Protein AF-A0A7J4QTI5-F1 (afdb_monomer)

Nearest PDB structures (foldseek):
  8wae-assembly2_B  TM=6.704E-01  e=1.641E-04  Flammeovirga sp. OC4
  3dec-assembly1_A  TM=6.865E-01  e=4.357E-04  Bacteroides thetaiotaomicron VPI-5482
  5mhm-assembly1_A  TM=6.207E-01  e=1.942E-02  Homo sapiens
  5mhl-assembly1_A  TM=6.045E-01  e=2.165E-02  Homo sapiens
  1w8o-assembly1_A  TM=5.263E-01  e=3.528E-02  Micromonospora viridifaciens

Sequence (140 aa):
MRIAPALVLLLVIASLPLASSTSANSIQAEITITKYDWLSNETVGLNVEVTNAPFNQQYTTEYSVSNLQGNVVYTGSLEFQSLGPSNQFSLPIKHFFDSSNFYFFSISIVDSTDVIVATDEISFMMFQNTMMPQISNLLA

Secondary structure (DSSP, 8-state):
---HHHHHHHHHHHTS-------TT--EEEEEES-SEEETTS-EEEEEEEESPPTT-EEEEEEEEEETTS-EEEEEEEEEE--SSEEEEEEEE-S---S-SEEEEEEEEEETTS-EEEEEEEEEEEE----------S--

Solvent-accessible surface area (backbone atoms only — not comparable to full-atom values): 8324 Å² total; per-residue (Å²): 131,81,59,66,66,57,54,54,51,53,54,54,62,73,66,53,81,78,84,73,86,76,59,96,73,55,42,41,44,47,78,48,62,87,69,56,71,42,46,50,83,49,69,51,56,35,36,41,39,38,30,56,41,62,70,79,40,57,35,36,38,39,35,38,32,24,37,80,88,67,49,76,58,42,73,53,72,48,78,49,64,28,84,35,65,60,43,75,51,75,52,78,44,63,86,50,77,80,86,56,51,43,35,38,40,38,42,35,36,24,42,87,82,77,43,79,61,29,60,40,74,50,72,38,35,38,42,83,70,77,83,80,80,78,80,74,79,94,77,129

Mean predicted aligned error: 10.49 Å

pLDDT: mean 88.29, std 13.43, range [45.94, 98.25]

Foldseek 3Di:
DPCVVVVVVVVVVVPDPDPDPPDPQFWEKDKDWPDQEEEQQDWTKIKIKIFSDDAQFKKKKKKFKAAPVRDTQDIDIDIDGHHDRMDMDIDTDHDRCPPGFKMKMKIFIAGPVRDGRYMDIDMGTYDYDDDDDDPDPPPD

Structure (mmCIF, N/CA/C/O backbone):
data_AF-A0A7J4QTI5-F1
#
_entry.id   AF-A0A7J4QTI5-F1
#
loop_
_atom_site.group_PDB
_atom_site.id
_atom_site.type_symbol
_atom_site.label_atom_id
_atom_site.label_alt_id
_atom_site.label_comp_id
_atom_site.label_asym_id
_atom_site.label_entity_id
_atom_site.label_seq_id
_atom_site.pdbx_PDB_ins_code
_atom_site.Cartn_x
_atom_site.Cartn_y
_atom_site.Cartn_z
_atom_site.occupancy
_atom_site.B_iso_or_equiv
_atom_site.auth_seq_id
_atom_site.auth_comp_id
_atom_site.auth_asym_id
_atom_site.auth_atom_id
_atom_site.pdbx_PDB_model_num
ATOM 1 N N . MET A 1 1 ? -46.911 -18.866 -23.308 1.00 53.22 1 MET A N 1
ATOM 2 C CA . MET A 1 1 ? -46.209 -18.476 -22.062 1.00 53.22 1 MET A CA 1
ATOM 3 C C . MET A 1 1 ? -46.266 -16.962 -21.934 1.00 53.22 1 MET A C 1
ATOM 5 O O . MET A 1 1 ? -45.924 -16.279 -22.890 1.00 53.22 1 MET A O 1
ATOM 9 N N . ARG A 1 2 ? -46.797 -16.425 -20.829 1.00 57.19 2 ARG A N 1
ATOM 10 C CA . ARG A 1 2 ? -46.966 -14.974 -20.639 1.00 57.19 2 ARG A CA 1
ATOM 11 C C . ARG A 1 2 ? -45.625 -14.383 -20.187 1.00 57.19 2 ARG A C 1
ATOM 13 O O . ARG A 1 2 ? -45.271 -14.521 -19.026 1.00 57.19 2 ARG A O 1
ATOM 20 N N . ILE A 1 3 ? -44.882 -13.775 -21.112 1.00 68.75 3 ILE A N 1
ATOM 21 C CA . ILE A 1 3 ? -43.546 -13.185 -20.868 1.00 68.75 3 ILE A CA 1
ATOM 22 C C . ILE A 1 3 ? -43.661 -11.805 -20.193 1.00 68.75 3 ILE A C 1
ATOM 24 O O . ILE A 1 3 ? -42.813 -11.422 -19.394 1.00 68.75 3 ILE A O 1
ATOM 28 N N . ALA A 1 4 ? -44.761 -11.090 -20.442 1.00 70.94 4 ALA A N 1
ATOM 29 C CA . ALA A 1 4 ? -45.035 -9.775 -19.866 1.00 70.94 4 ALA A CA 1
ATOM 30 C C . ALA A 1 4 ? -44.958 -9.705 -18.320 1.00 70.94 4 ALA A C 1
ATOM 32 O O . ALA A 1 4 ? -44.267 -8.821 -17.823 1.00 70.94 4 ALA A O 1
ATOM 33 N N . PRO A 1 5 ? -45.577 -10.611 -17.531 1.00 75.88 5 PRO A N 1
ATOM 34 C CA . PRO A 1 5 ? -45.479 -10.541 -16.069 1.00 75.88 5 PRO A CA 1
ATOM 35 C C . PRO A 1 5 ? -44.060 -10.801 -15.546 1.00 75.88 5 PRO A C 1
ATOM 37 O O . PRO A 1 5 ? -43.678 -10.225 -14.533 1.00 75.88 5 PRO A O 1
ATOM 40 N N . ALA A 1 6 ? -43.264 -11.620 -16.242 1.00 78.44 6 ALA A N 1
ATOM 41 C CA . ALA A 1 6 ? -41.874 -11.876 -15.866 1.00 78.44 6 ALA A CA 1
ATOM 42 C C . ALA A 1 6 ? -40.994 -10.633 -16.074 1.00 78.44 6 ALA A C 1
ATOM 44 O O . ALA A 1 6 ? -40.152 -10.330 -15.233 1.00 78.44 6 ALA A O 1
ATOM 45 N N . LEU A 1 7 ? -41.233 -9.880 -17.153 1.00 77.44 7 LEU A N 1
ATOM 46 C CA . LEU A 1 7 ? -40.506 -8.640 -17.427 1.00 77.44 7 LEU A CA 1
ATOM 47 C C . LEU A 1 7 ? -40.824 -7.549 -16.396 1.00 77.44 7 LEU A C 1
ATOM 49 O O . LEU A 1 7 ? -39.925 -6.854 -15.934 1.00 77.44 7 LEU A O 1
ATOM 53 N N . VAL A 1 8 ? -42.099 -7.427 -16.009 1.00 82.12 8 VAL A N 1
ATOM 54 C CA . VAL A 1 8 ? -42.541 -6.462 -14.989 1.00 82.12 8 VAL A CA 1
ATOM 55 C C . VAL A 1 8 ? -41.924 -6.793 -13.631 1.00 82.12 8 VAL A C 1
ATOM 57 O O . VAL A 1 8 ? -41.438 -5.896 -12.950 1.00 82.12 8 VAL A O 1
ATOM 60 N N . LEU A 1 9 ? -41.875 -8.075 -13.259 1.00 82.56 9 LEU A N 1
ATOM 61 C CA . LEU A 1 9 ? -41.244 -8.509 -12.013 1.00 82.56 9 LEU A CA 1
ATOM 62 C C . LEU A 1 9 ? -39.737 -8.200 -11.994 1.00 82.56 9 LEU A C 1
ATOM 64 O O . LEU A 1 9 ? -39.228 -7.710 -10.990 1.00 82.56 9 LEU A O 1
ATOM 68 N N . LEU A 1 10 ? -39.036 -8.428 -13.110 1.00 81.56 10 LEU A N 1
ATOM 69 C CA . LEU A 1 10 ? -37.606 -8.129 -13.226 1.00 81.56 10 LEU A CA 1
ATOM 70 C C . LEU A 1 10 ? -37.323 -6.624 -13.092 1.00 81.56 10 LEU A C 1
ATOM 72 O O . LEU A 1 10 ? -36.359 -6.232 -12.437 1.00 81.56 10 LEU A O 1
ATOM 76 N N . LEU A 1 11 ? -38.194 -5.783 -13.659 1.00 81.44 11 LEU A N 1
ATOM 77 C CA . LEU A 1 11 ? -38.075 -4.328 -13.572 1.00 81.44 11 LEU A CA 1
ATOM 78 C C . LEU A 1 11 ? -38.262 -3.818 -12.133 1.00 81.44 11 LEU A C 1
ATOM 80 O O . LEU A 1 11 ? -37.575 -2.890 -11.715 1.00 81.44 11 LEU A O 1
ATOM 84 N N . VAL A 1 12 ? -39.152 -4.450 -11.361 1.00 82.81 12 VAL A N 1
ATOM 85 C CA . VAL A 1 12 ? -39.369 -4.113 -9.944 1.00 82.81 12 VAL A CA 1
ATOM 86 C C . VAL A 1 12 ? -38.152 -4.496 -9.098 1.00 82.81 12 VAL A C 1
ATOM 88 O O . VAL A 1 12 ? -37.721 -3.698 -8.270 1.00 82.81 12 VAL A O 1
ATOM 91 N N . ILE A 1 13 ? -37.539 -5.659 -9.340 1.00 79.50 13 ILE A N 1
ATOM 92 C CA . ILE A 1 13 ? -36.337 -6.099 -8.607 1.00 79.50 13 ILE A CA 1
ATOM 93 C C . ILE A 1 13 ? -35.150 -5.165 -8.879 1.00 79.50 13 ILE A C 1
ATOM 95 O O . ILE A 1 13 ? -34.433 -4.808 -7.950 1.00 79.50 13 ILE A O 1
ATOM 99 N N . ALA A 1 14 ? -34.979 -4.711 -10.124 1.00 75.31 14 ALA A N 1
ATOM 100 C CA . ALA A 1 14 ? -33.921 -3.769 -10.496 1.00 75.31 14 ALA A CA 1
ATOM 101 C C . ALA A 1 14 ? -34.095 -2.363 -9.886 1.00 75.31 14 ALA A C 1
ATOM 103 O O . ALA A 1 14 ? -33.145 -1.586 -9.861 1.00 75.31 14 ALA A O 1
ATOM 104 N N . SER A 1 15 ? -35.299 -2.027 -9.409 1.00 74.44 15 SER A N 1
ATOM 105 C CA . SER A 1 15 ? -35.603 -0.733 -8.781 1.00 74.44 15 SER A CA 1
ATOM 106 C C . SER A 1 15 ? -35.440 -0.722 -7.259 1.00 74.44 15 SER A C 1
ATOM 108 O O . SER A 1 15 ? -35.579 0.331 -6.636 1.00 74.44 15 SER A O 1
ATOM 110 N N . LEU A 1 16 ? -35.157 -1.877 -6.645 1.00 78.31 16 LEU A N 1
ATOM 111 C CA . LEU A 1 16 ? -34.888 -1.935 -5.214 1.00 78.31 16 LEU A CA 1
ATOM 112 C C . LEU A 1 16 ? -33.555 -1.227 -4.926 1.00 78.31 16 LEU A C 1
ATOM 114 O O . LEU A 1 16 ? -32.564 -1.512 -5.604 1.00 78.31 16 LEU A O 1
ATOM 118 N N . PRO A 1 17 ? -33.497 -0.321 -3.934 1.00 66.88 17 PRO A N 1
ATOM 119 C CA . PRO A 1 17 ? -32.235 0.272 -3.529 1.00 66.88 17 PRO A CA 1
ATOM 120 C C . PRO A 1 17 ? -31.300 -0.849 -3.072 1.00 66.88 17 PRO A C 1
ATOM 122 O O . PRO A 1 17 ? -31.633 -1.624 -2.173 1.00 66.88 17 PRO A O 1
ATOM 125 N N . LEU A 1 18 ? -30.132 -0.944 -3.707 1.00 64.19 18 LEU A N 1
ATOM 126 C CA . LEU A 1 18 ? -29.041 -1.767 -3.204 1.00 64.19 18 LEU A CA 1
ATOM 127 C C . LEU A 1 18 ? -28.673 -1.196 -1.836 1.00 64.19 18 LEU A C 1
ATOM 129 O O . LEU A 1 18 ? -28.229 -0.053 -1.738 1.00 64.19 18 LEU A O 1
ATOM 133 N N . ALA A 1 19 ? -28.922 -1.957 -0.774 1.00 56.44 19 ALA A N 1
ATOM 134 C CA . ALA A 1 19 ? -28.495 -1.580 0.560 1.00 56.44 19 ALA A CA 1
ATOM 135 C C . ALA A 1 19 ? -26.959 -1.588 0.592 1.00 56.44 19 ALA A C 1
ATOM 137 O O . ALA A 1 19 ? -26.337 -2.626 0.791 1.00 56.44 19 ALA A O 1
ATOM 138 N N . SER A 1 20 ? -26.340 -0.433 0.362 1.00 54.38 20 SER A N 1
ATOM 139 C CA . SER A 1 20 ? -24.936 -0.203 0.676 1.00 54.38 20 SER A CA 1
ATOM 140 C C . SER A 1 20 ? -24.832 -0.006 2.185 1.00 54.38 20 SER A C 1
ATOM 142 O O . SER A 1 20 ? -25.349 0.976 2.724 1.00 54.38 20 SER A O 1
ATOM 144 N N . SER A 1 21 ? -24.214 -0.952 2.891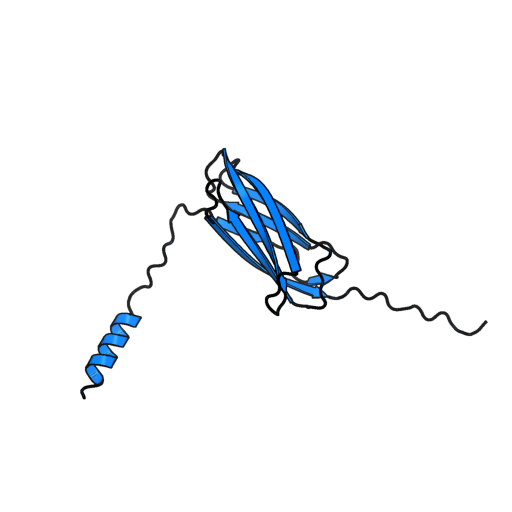 1.00 45.94 21 SER A N 1
ATOM 145 C CA . SER A 1 21 ? -23.971 -0.834 4.327 1.00 45.94 21 SER A CA 1
ATOM 146 C C . SER A 1 21 ? -22.875 0.203 4.593 1.00 45.94 21 SER A C 1
ATOM 148 O O . SER A 1 21 ? -21.717 -0.140 4.810 1.00 45.94 21 SER A O 1
ATOM 150 N N . THR A 1 22 ? -23.224 1.485 4.580 1.00 48.34 22 THR A N 1
ATOM 151 C CA . THR A 1 22 ? -22.367 2.531 5.142 1.00 48.34 22 THR A CA 1
ATOM 152 C C . THR A 1 22 ? -22.584 2.537 6.650 1.00 48.34 22 THR A C 1
ATOM 154 O O . THR A 1 22 ? -23.576 3.067 7.150 1.00 48.34 22 THR A O 1
ATOM 157 N N . SER A 1 23 ? -21.677 1.896 7.389 1.00 53.88 23 SER A N 1
ATOM 158 C CA . SER A 1 23 ? -21.593 2.086 8.835 1.00 53.88 23 SER A CA 1
ATOM 159 C C . SER A 1 23 ? -21.041 3.485 9.089 1.00 53.88 23 SER A C 1
ATOM 161 O O . SER A 1 23 ? -19.928 3.796 8.680 1.00 53.88 23 SER A O 1
ATOM 163 N N . ALA A 1 24 ? -21.792 4.327 9.796 1.00 51.41 24 ALA A N 1
ATOM 164 C CA . ALA A 1 24 ? -21.344 5.665 10.187 1.00 51.41 24 ALA A CA 1
ATOM 165 C C . ALA A 1 24 ? -20.117 5.661 11.134 1.00 51.41 24 ALA A C 1
ATOM 167 O O . ALA A 1 24 ? -19.631 6.727 11.487 1.00 51.41 24 ALA A O 1
ATOM 168 N N . ASN A 1 25 ? -19.619 4.482 11.536 1.00 63.28 25 ASN A N 1
ATOM 169 C CA . ASN A 1 25 ? -18.431 4.298 12.375 1.00 63.28 25 ASN A CA 1
ATOM 170 C C . ASN A 1 25 ? -17.495 3.194 11.837 1.00 63.28 25 ASN A C 1
ATOM 172 O O . ASN A 1 25 ? -16.826 2.530 12.625 1.00 63.28 25 ASN A O 1
ATOM 176 N N . SER A 1 26 ? -17.483 2.913 10.528 1.00 83.38 26 SER A N 1
ATOM 177 C CA . SER A 1 26 ? -16.475 1.998 9.976 1.00 83.38 26 SER A CA 1
ATOM 178 C C . SER A 1 26 ? -15.093 2.647 9.999 1.00 83.38 26 SER A C 1
ATOM 180 O O . SER A 1 26 ? -14.955 3.832 9.678 1.00 83.38 26 SER A O 1
ATOM 182 N N . ILE A 1 27 ? -14.082 1.849 10.347 1.00 92.12 27 ILE A N 1
ATOM 183 C CA . ILE A 1 27 ? -12.678 2.190 10.113 1.00 92.12 27 ILE A CA 1
ATOM 184 C C . ILE A 1 27 ? -12.507 2.415 8.609 1.00 92.12 27 ILE A C 1
ATOM 186 O O . ILE A 1 27 ? -13.062 1.668 7.802 1.00 92.12 27 ILE A O 1
ATOM 190 N N . GLN A 1 28 ? -11.793 3.470 8.235 1.00 94.31 28 GLN A N 1
ATOM 191 C CA . GLN A 1 28 ? -11.505 3.789 6.838 1.00 94.31 28 GLN A CA 1
ATOM 192 C C . GLN A 1 28 ? -9.999 3.867 6.663 1.00 94.31 28 GLN A C 1
ATOM 194 O O . GLN A 1 28 ? -9.296 4.300 7.575 1.00 94.31 28 GLN A O 1
ATOM 199 N N . ALA A 1 29 ? -9.523 3.447 5.500 1.00 95.69 29 ALA A N 1
ATOM 200 C CA . ALA A 1 29 ? -8.143 3.604 5.093 1.00 95.69 29 ALA A CA 1
ATOM 201 C C . ALA A 1 29 ? -8.127 4.325 3.746 1.00 95.69 29 ALA A C 1
ATOM 203 O O . ALA A 1 29 ? -8.963 4.032 2.894 1.00 95.69 29 ALA A O 1
ATOM 204 N N . GLU A 1 30 ? -7.206 5.264 3.582 1.00 97.31 30 GLU A N 1
ATOM 205 C CA . GLU A 1 30 ? -7.009 6.010 2.344 1.00 97.31 30 GLU A CA 1
ATOM 206 C C . GLU A 1 30 ? -5.517 6.052 2.013 1.00 97.31 30 GLU A C 1
ATOM 208 O O . GLU A 1 30 ? -4.678 6.351 2.869 1.00 97.31 30 GLU A O 1
ATOM 213 N N . ILE A 1 31 ? -5.182 5.738 0.765 1.00 97.31 31 ILE A N 1
ATOM 214 C CA . ILE A 1 31 ? -3.828 5.786 0.231 1.00 97.31 31 ILE A CA 1
ATOM 215 C C . ILE A 1 31 ? -3.668 7.061 -0.589 1.00 97.31 31 ILE A C 1
ATOM 217 O O . ILE A 1 31 ? -4.372 7.306 -1.565 1.00 97.31 31 ILE A O 1
ATOM 221 N N . THR A 1 32 ? -2.650 7.846 -0.258 1.00 97.12 32 THR A N 1
ATOM 222 C CA . THR A 1 32 ? -2.215 8.991 -1.057 1.00 97.12 32 THR A CA 1
ATOM 223 C C . THR A 1 32 ? -0.815 8.750 -1.609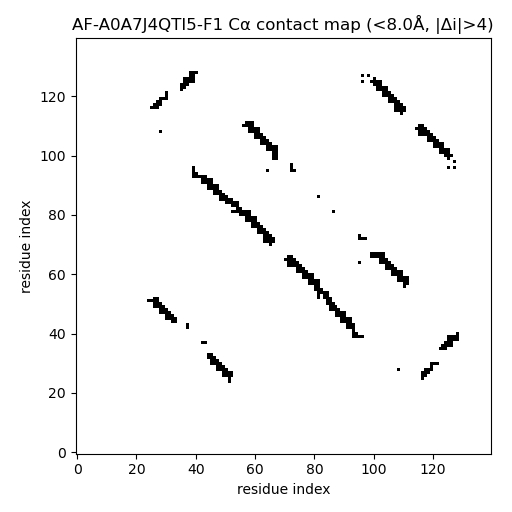 1.00 97.12 32 THR A C 1
ATOM 225 O O . THR A 1 32 ? 0.076 8.268 -0.908 1.00 97.12 32 THR A O 1
ATOM 228 N N . ILE A 1 33 ? -0.593 9.136 -2.866 1.00 96.31 33 ILE A N 1
ATOM 229 C CA . ILE A 1 33 ? 0.708 9.058 -3.536 1.00 96.31 33 ILE A CA 1
ATOM 230 C C . ILE A 1 33 ? 1.137 10.438 -4.041 1.00 96.31 33 ILE A C 1
ATOM 232 O O . ILE A 1 33 ? 0.319 11.232 -4.501 1.00 96.31 33 ILE A O 1
ATOM 236 N N . THR A 1 34 ? 2.436 10.734 -3.971 1.00 91.50 34 THR A N 1
ATOM 237 C CA . THR A 1 34 ? 2.974 12.049 -4.367 1.00 91.50 34 THR A CA 1
ATOM 238 C C . THR A 1 34 ? 2.914 12.291 -5.878 1.00 91.50 34 THR A C 1
ATOM 240 O O . THR A 1 34 ? 2.716 13.419 -6.323 1.00 91.50 34 THR A O 1
ATOM 243 N N . LYS A 1 35 ? 3.123 11.238 -6.674 1.00 94.44 35 LYS A N 1
ATOM 244 C CA . LYS A 1 35 ? 3.057 11.249 -8.140 1.00 94.44 35 LYS A CA 1
ATOM 245 C C . LYS A 1 35 ? 2.679 9.863 -8.653 1.00 94.44 35 LYS A C 1
ATOM 247 O O . LYS A 1 35 ? 2.880 8.870 -7.956 1.00 94.44 35 LYS A O 1
ATOM 252 N N . TYR A 1 36 ? 2.169 9.798 -9.875 1.00 95.44 36 TYR A N 1
ATOM 253 C CA . TYR A 1 36 ? 1.654 8.561 -10.471 1.00 95.44 36 TYR A CA 1
ATOM 254 C C . TYR A 1 36 ? 2.631 7.901 -11.451 1.00 95.44 36 TYR A C 1
ATOM 256 O O . TYR A 1 36 ? 2.302 6.875 -12.036 1.00 95.44 36 TYR A O 1
ATOM 264 N N . ASP A 1 37 ? 3.824 8.463 -11.629 1.00 95.19 37 ASP A N 1
ATOM 265 C CA . ASP A 1 37 ? 4.855 8.003 -12.552 1.00 95.19 37 ASP A CA 1
ATOM 266 C C . ASP A 1 37 ? 6.228 7.946 -11.869 1.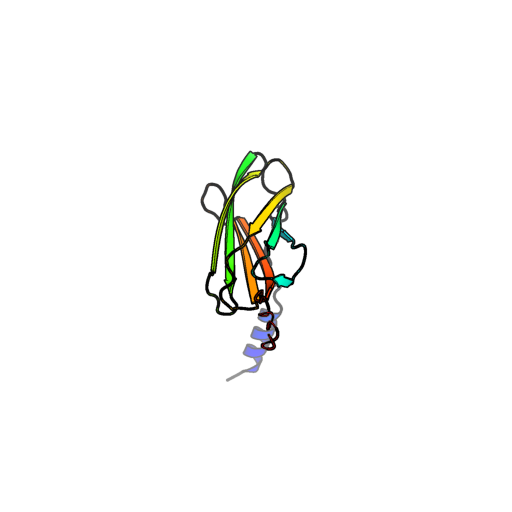00 95.19 37 ASP A C 1
ATOM 268 O O . ASP A 1 37 ? 6.721 8.928 -11.309 1.00 95.19 37 ASP A O 1
ATOM 272 N N . TRP A 1 38 ? 6.859 6.775 -11.911 1.00 96.38 38 TRP A N 1
ATOM 273 C CA . TRP A 1 38 ? 8.129 6.511 -11.233 1.00 96.38 38 TRP A CA 1
ATOM 274 C C . TRP A 1 38 ? 9.138 5.857 -12.171 1.00 96.38 38 TRP A C 1
ATOM 276 O O . TRP A 1 38 ? 8.768 5.147 -13.101 1.00 96.38 38 TRP A O 1
ATOM 286 N N . LEU A 1 39 ? 10.427 6.067 -11.930 1.00 95.69 39 LEU A N 1
ATOM 287 C CA . LEU A 1 39 ? 11.489 5.284 -12.555 1.00 95.69 39 LEU A CA 1
ATOM 288 C C . LEU A 1 39 ? 11.814 4.063 -11.689 1.00 95.69 39 LEU A C 1
ATOM 290 O O . LEU A 1 39 ? 11.742 4.114 -10.464 1.00 95.69 39 LEU A O 1
ATOM 294 N N . SER A 1 40 ? 12.244 2.966 -12.310 1.00 95.38 40 SER A N 1
ATOM 295 C CA . SER A 1 40 ? 12.516 1.692 -11.625 1.00 95.38 40 SER A CA 1
ATOM 296 C C . SER A 1 40 ? 13.638 1.746 -10.574 1.00 95.38 40 SER A C 1
ATOM 298 O O . SER A 1 40 ? 13.819 0.792 -9.818 1.00 95.38 40 SER A O 1
ATOM 300 N N . ASN A 1 41 ? 14.428 2.823 -10.542 1.00 94.50 41 ASN A N 1
ATOM 301 C CA . ASN A 1 41 ? 15.458 3.090 -9.535 1.00 94.50 41 ASN A CA 1
ATOM 302 C C . ASN A 1 41 ? 14.991 4.035 -8.411 1.00 94.50 41 ASN A C 1
ATOM 304 O O . ASN A 1 41 ? 15.743 4.247 -7.459 1.00 94.50 41 ASN A O 1
ATOM 308 N N . GLU A 1 42 ? 13.799 4.622 -8.520 1.00 95.25 42 GLU A N 1
ATOM 309 C CA . GLU A 1 42 ? 13.215 5.474 -7.486 1.00 95.25 42 GLU A CA 1
ATOM 310 C C . GLU A 1 42 ? 12.558 4.640 -6.373 1.00 95.25 42 GLU A C 1
ATOM 312 O O . GLU A 1 42 ? 12.358 3.429 -6.481 1.00 95.25 42 GLU A O 1
ATOM 317 N N . THR A 1 43 ? 12.247 5.303 -5.259 1.00 96.25 43 THR A N 1
ATOM 318 C CA . THR A 1 43 ? 11.429 4.742 -4.178 1.00 96.25 43 THR A CA 1
ATOM 319 C C . THR A 1 43 ? 10.063 5.400 -4.233 1.00 96.25 43 THR A C 1
ATOM 321 O O . THR A 1 43 ? 9.970 6.621 -4.115 1.00 96.25 43 THR A O 1
ATOM 324 N N . VAL A 1 44 ? 9.021 4.595 -4.405 1.00 96.38 44 VAL A N 1
ATOM 325 C CA . VAL A 1 44 ? 7.639 5.066 -4.393 1.00 96.38 44 VAL A CA 1
ATOM 326 C C . VAL A 1 44 ? 7.245 5.318 -2.942 1.00 96.38 44 VAL A C 1
ATOM 328 O O . VAL A 1 44 ? 7.290 4.411 -2.112 1.00 96.38 44 VAL A O 1
ATOM 331 N N . GLY A 1 45 ? 6.912 6.567 -2.628 1.00 95.19 45 GLY A N 1
ATOM 332 C CA . GLY A 1 45 ? 6.424 6.961 -1.309 1.00 95.19 45 GLY A CA 1
ATOM 333 C C . GLY A 1 45 ? 4.903 6.990 -1.298 1.00 95.19 45 GLY A C 1
ATOM 334 O O . GLY A 1 45 ? 4.312 7.850 -1.954 1.00 95.19 45 GLY A O 1
ATOM 335 N N . LEU A 1 46 ? 4.292 6.070 -0.556 1.00 96.56 46 LEU A N 1
ATOM 336 C CA . LEU A 1 46 ? 2.853 6.068 -0.302 1.00 96.56 46 LEU A CA 1
ATOM 337 C C . LEU A 1 46 ? 2.593 6.514 1.131 1.00 96.56 46 LEU A C 1
ATOM 339 O O . LEU A 1 46 ? 3.338 6.151 2.039 1.00 96.56 46 LEU A O 1
ATOM 343 N N . ASN A 1 47 ? 1.539 7.290 1.333 1.00 97.38 47 ASN A N 1
ATOM 344 C CA . ASN A 1 47 ? 1.057 7.656 2.654 1.00 97.38 47 ASN A CA 1
ATOM 345 C C . ASN A 1 47 ? -0.291 6.991 2.865 1.00 97.38 47 ASN A C 1
ATOM 347 O O . ASN A 1 47 ? -1.163 7.086 2.007 1.00 97.38 47 ASN A O 1
ATOM 351 N N . VAL A 1 48 ? -0.438 6.321 3.998 1.00 97.19 48 VAL A N 1
ATOM 352 C CA . VAL A 1 48 ? -1.689 5.691 4.401 1.00 97.19 48 VAL A CA 1
ATOM 353 C C . VAL A 1 48 ? -2.252 6.486 5.561 1.00 97.19 48 VAL A C 1
ATOM 355 O O . VAL A 1 48 ? -1.548 6.739 6.540 1.00 97.19 48 VAL A O 1
ATOM 358 N N . GLU A 1 49 ? -3.516 6.867 5.445 1.00 97.19 49 GLU A N 1
ATOM 359 C CA . GLU A 1 49 ? -4.297 7.458 6.518 1.00 97.19 49 GLU A CA 1
ATOM 360 C C . GLU A 1 49 ? -5.387 6.479 6.948 1.00 97.19 49 GLU A C 1
ATOM 362 O O . GLU A 1 49 ? -6.195 6.039 6.137 1.00 97.19 49 GLU A O 1
ATOM 367 N N . VAL A 1 50 ? -5.413 6.138 8.235 1.00 96.19 50 VAL A N 1
ATOM 368 C CA . VAL A 1 50 ? -6.448 5.297 8.838 1.00 96.19 50 VAL A CA 1
ATOM 369 C C . V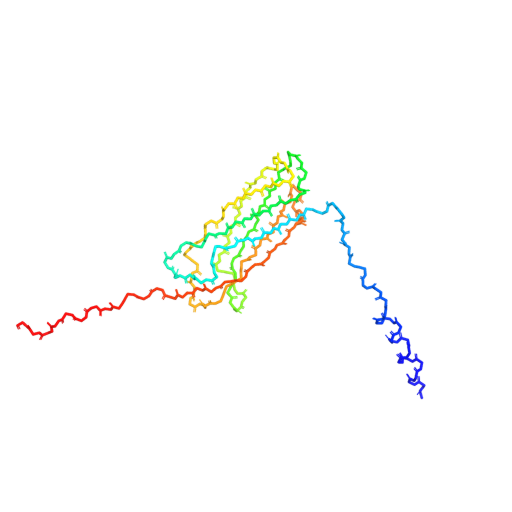AL A 1 50 ? -7.278 6.142 9.790 1.00 96.19 50 VAL A C 1
ATOM 371 O O . VAL A 1 50 ? -6.758 6.650 10.786 1.00 96.19 50 VAL A O 1
ATOM 374 N N . THR A 1 51 ? -8.575 6.265 9.516 1.00 95.12 51 THR A N 1
ATOM 375 C CA . THR A 1 51 ? -9.509 7.064 10.319 1.00 95.12 51 THR A CA 1
ATOM 376 C C . THR A 1 51 ? -10.552 6.205 11.023 1.00 95.12 51 THR A C 1
ATOM 378 O O . THR A 1 51 ? -10.824 5.065 10.641 1.00 95.12 51 THR A O 1
ATOM 381 N N . ASN A 1 52 ? -11.131 6.757 12.093 1.00 92.88 52 ASN A N 1
ATOM 382 C CA . ASN A 1 52 ? -12.139 6.106 12.940 1.00 92.88 52 ASN A CA 1
ATOM 383 C C . ASN A 1 52 ? -11.670 4.795 13.600 1.00 92.88 52 ASN A C 1
ATOM 385 O O . ASN A 1 52 ? -12.495 4.015 14.070 1.00 92.88 52 ASN A O 1
ATOM 389 N N . ALA A 1 53 ? -10.356 4.562 13.677 1.00 91.56 53 ALA A N 1
ATOM 390 C CA . ALA A 1 53 ? -9.779 3.431 14.393 1.00 91.56 53 ALA A CA 1
ATOM 391 C C . ALA A 1 53 ? -9.883 3.644 15.917 1.00 91.56 53 ALA A C 1
ATOM 393 O O . ALA A 1 53 ? -9.347 4.632 16.430 1.00 91.56 53 ALA A O 1
ATOM 394 N N . PRO A 1 54 ? -10.533 2.736 16.667 1.00 90.94 54 PRO A N 1
ATOM 395 C CA . PRO A 1 54 ? -10.596 2.790 18.122 1.00 90.94 54 PRO A CA 1
ATOM 396 C C . PRO A 1 54 ? -9.244 3.039 18.800 1.00 90.94 54 PRO A C 1
ATOM 398 O O . PRO A 1 54 ? -8.230 2.435 18.454 1.00 90.94 54 PRO A O 1
ATOM 401 N N . PHE A 1 55 ? -9.246 3.911 19.808 1.00 91.19 55 PHE A N 1
ATOM 402 C CA . PHE A 1 55 ? -8.039 4.287 20.540 1.00 91.19 55 PHE A CA 1
ATOM 403 C C . PHE A 1 55 ? -7.377 3.086 21.230 1.00 91.19 55 PHE A C 1
ATOM 405 O O . PHE A 1 55 ? -8.058 2.242 21.817 1.00 91.19 55 PHE A O 1
ATOM 412 N N . ASN A 1 56 ? -6.041 3.064 21.212 1.00 92.62 56 ASN A N 1
ATOM 413 C CA . ASN A 1 56 ? -5.195 2.075 21.879 1.00 92.62 56 ASN A CA 1
ATOM 414 C C . ASN A 1 56 ? -5.416 0.627 21.397 1.00 92.62 56 ASN A C 1
ATOM 416 O O . ASN A 1 56 ? -5.047 -0.314 22.098 1.00 92.62 56 ASN A O 1
ATOM 420 N N . GLN A 1 57 ? -5.987 0.441 20.203 1.00 92.88 57 GLN A N 1
ATOM 421 C CA . GLN A 1 57 ? -6.043 -0.858 19.537 1.00 92.88 57 GLN A CA 1
ATOM 422 C C . GLN A 1 57 ? -4.842 -1.057 18.612 1.00 92.88 57 GLN A C 1
ATOM 424 O O . GLN A 1 57 ? -4.359 -0.108 17.990 1.00 92.88 57 GLN A O 1
ATOM 429 N N . GLN A 1 58 ? -4.363 -2.299 18.566 1.00 95.62 58 GLN A N 1
ATOM 430 C CA . GLN A 1 58 ? -3.281 -2.734 17.693 1.00 95.62 58 GLN A CA 1
ATOM 431 C C . GLN A 1 58 ? -3.861 -3.179 16.351 1.00 95.62 58 GLN A C 1
ATOM 433 O O . GLN A 1 58 ? -4.814 -3.958 16.320 1.00 95.62 58 GLN A O 1
ATOM 438 N N . TYR A 1 59 ? -3.247 -2.713 15.269 1.00 96.50 59 TYR A N 1
ATOM 439 C CA . TYR A 1 59 ? -3.574 -3.092 13.903 1.00 96.50 59 TYR A CA 1
ATOM 440 C C . TYR A 1 59 ? -2.312 -3.502 13.145 1.00 96.50 59 TYR A C 1
ATOM 442 O O . TYR A 1 59 ? -1.198 -3.067 13.460 1.00 96.50 59 TYR A O 1
ATOM 450 N N . THR A 1 60 ? -2.516 -4.294 12.102 1.00 97.50 60 THR A N 1
ATOM 451 C CA . THR A 1 60 ? -1.497 -4.673 11.129 1.00 97.50 60 THR A CA 1
ATOM 452 C C . THR A 1 60 ? -1.950 -4.199 9.760 1.00 97.50 60 THR A C 1
ATOM 454 O O . THR A 1 60 ? -3.033 -4.536 9.301 1.00 97.50 60 THR A O 1
ATOM 457 N N . THR A 1 61 ? -1.129 -3.392 9.099 1.00 97.44 61 THR A N 1
ATOM 458 C CA . THR A 1 61 ? -1.334 -3.016 7.701 1.00 97.44 61 THR A CA 1
ATOM 459 C C . THR A 1 61 ? -0.576 -3.995 6.835 1.00 97.44 61 THR A C 1
ATOM 461 O O . THR A 1 61 ? 0.649 -3.937 6.778 1.00 97.44 61 THR A O 1
ATOM 464 N N . GLU A 1 62 ? -1.289 -4.887 6.170 1.00 97.94 62 GLU A N 1
ATOM 465 C CA . GLU A 1 62 ? -0.738 -5.742 5.127 1.00 97.94 62 GLU A CA 1
ATOM 466 C C . GLU A 1 62 ? -0.844 -5.017 3.792 1.00 97.94 62 GLU A C 1
ATOM 468 O O . GLU A 1 62 ? -1.865 -4.399 3.494 1.00 97.94 62 GLU A O 1
ATOM 473 N N . TYR A 1 63 ? 0.208 -5.058 2.985 1.00 97.81 63 TYR A N 1
ATOM 474 C CA . TYR A 1 63 ? 0.208 -4.388 1.693 1.00 97.81 63 TYR A CA 1
ATOM 475 C C . TYR A 1 63 ? 0.899 -5.216 0.626 1.00 97.81 63 TYR A C 1
ATOM 477 O O . TYR A 1 63 ? 1.833 -5.979 0.889 1.00 97.81 63 TYR A O 1
ATOM 485 N N . SER A 1 64 ? 0.445 -5.040 -0.609 1.00 98.19 64 SER A N 1
ATOM 486 C CA . SER A 1 64 ? 1.009 -5.729 -1.758 1.00 98.19 64 SER A CA 1
ATOM 487 C C . SER A 1 64 ? 1.016 -4.851 -2.999 1.00 98.19 64 SER A C 1
ATOM 489 O O . SER A 1 64 ? 0.187 -3.956 -3.156 1.00 98.19 64 SER A O 1
ATOM 491 N N . VAL A 1 65 ? 1.969 -5.118 -3.887 1.00 98.25 65 VAL A N 1
ATOM 492 C CA . VAL A 1 65 ? 2.000 -4.565 -5.237 1.00 98.25 65 VAL A CA 1
ATOM 493 C C . VAL A 1 65 ? 1.754 -5.702 -6.207 1.00 98.25 65 VAL A C 1
ATOM 495 O O . VAL A 1 65 ? 2.489 -6.694 -6.199 1.00 98.25 65 VAL A O 1
ATOM 498 N N . SER A 1 66 ? 0.766 -5.532 -7.076 1.00 98.25 66 SER A N 1
ATOM 499 C CA . SER A 1 66 ? 0.528 -6.418 -8.207 1.00 98.25 66 SER A CA 1
ATOM 500 C C . SER A 1 66 ? 0.802 -5.716 -9.533 1.00 98.25 66 SER A C 1
ATOM 502 O O . SER A 1 66 ? 0.710 -4.492 -9.645 1.00 98.25 66 SER A O 1
ATOM 504 N N . ASN A 1 67 ? 1.200 -6.491 -10.536 1.00 97.31 67 ASN A N 1
ATOM 505 C CA . ASN A 1 67 ? 1.417 -6.005 -11.893 1.00 97.31 67 ASN A CA 1
ATOM 506 C C . ASN A 1 67 ? 0.123 -6.092 -12.732 1.00 97.31 67 ASN A C 1
ATOM 508 O O . ASN A 1 67 ? -0.898 -6.612 -12.284 1.00 97.31 67 ASN A O 1
ATOM 512 N N . LEU A 1 68 ? 0.164 -5.639 -13.989 1.00 95.81 68 LEU A N 1
ATOM 513 C CA . LEU A 1 68 ? -0.994 -5.685 -14.896 1.00 95.81 68 LEU A CA 1
ATOM 514 C C . LEU A 1 68 ? -1.528 -7.106 -15.168 1.00 95.81 68 LEU A C 1
ATOM 516 O O . LEU A 1 68 ? -2.685 -7.270 -15.543 1.00 95.81 68 LEU A O 1
ATOM 520 N N . GLN A 1 69 ? -0.697 -8.134 -15.001 1.00 96.25 69 GLN A N 1
ATOM 521 C CA . GLN A 1 69 ? -1.092 -9.535 -15.161 1.00 96.25 69 GLN A CA 1
ATOM 522 C C . GLN A 1 69 ? -1.718 -10.122 -13.885 1.00 96.25 69 GLN A C 1
ATOM 524 O O . GLN A 1 69 ? -2.138 -11.276 -13.900 1.00 96.25 69 GLN A O 1
ATOM 529 N N . GLY A 1 70 ? -1.787 -9.350 -12.796 1.00 94.44 70 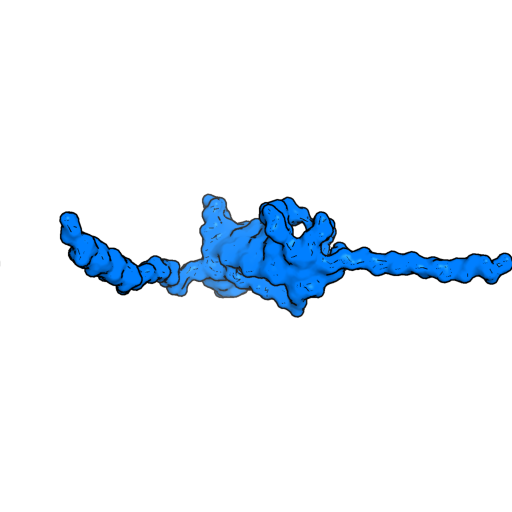GLY A N 1
ATOM 530 C CA . GLY A 1 70 ? -2.283 -9.797 -11.496 1.00 94.44 70 GLY A CA 1
ATOM 531 C C . GLY A 1 70 ? -1.254 -10.572 -10.669 1.00 94.44 70 GLY A C 1
ATOM 532 O O . GLY A 1 70 ? -1.611 -11.145 -9.642 1.00 94.44 70 GLY A O 1
ATOM 533 N N . ASN A 1 71 ? 0.019 -10.605 -11.078 1.00 97.19 71 ASN A N 1
ATOM 534 C CA . ASN A 1 71 ? 1.070 -11.223 -10.271 1.00 97.19 71 ASN A CA 1
ATOM 535 C C . ASN A 1 71 ? 1.482 -10.275 -9.148 1.00 97.19 71 ASN A C 1
ATOM 537 O O . ASN A 1 71 ? 1.768 -9.105 -9.403 1.00 97.19 71 ASN A O 1
ATOM 541 N N . VAL A 1 72 ? 1.576 -10.792 -7.926 1.00 97.75 72 VAL A N 1
ATOM 542 C CA . VAL A 1 72 ? 2.113 -10.044 -6.786 1.00 97.75 72 VAL A CA 1
ATOM 543 C C . VAL A 1 72 ? 3.637 -10.001 -6.888 1.00 97.75 72 VAL A C 1
ATOM 545 O O . VAL A 1 72 ? 4.298 -11.037 -6.846 1.00 97.75 72 VAL A O 1
ATOM 548 N N . VAL A 1 73 ? 4.191 -8.798 -7.032 1.00 97.75 73 VAL A N 1
ATOM 549 C CA . VAL A 1 73 ? 5.633 -8.548 -7.211 1.00 97.75 73 VAL A CA 1
ATOM 550 C C . VAL A 1 73 ? 6.308 -8.040 -5.939 1.00 97.75 73 VAL A C 1
ATOM 552 O O . VAL A 1 73 ? 7.533 -8.058 -5.832 1.00 97.75 73 VAL A O 1
ATOM 555 N N . TYR A 1 74 ? 5.519 -7.580 -4.968 1.00 97.75 74 TYR A N 1
ATOM 556 C CA . TYR A 1 74 ? 6.008 -7.077 -3.691 1.00 97.75 74 TYR A CA 1
ATOM 557 C C . TYR A 1 74 ? 4.942 -7.234 -2.614 1.00 97.75 74 TYR A C 1
ATOM 559 O O . TYR A 1 74 ? 3.758 -7.045 -2.881 1.00 97.75 74 TYR A O 1
ATOM 567 N N . THR A 1 75 ? 5.367 -7.542 -1.395 1.00 97.81 75 THR A N 1
ATOM 568 C CA . THR A 1 75 ? 4.503 -7.643 -0.216 1.00 97.81 75 THR A CA 1
ATOM 569 C C . THR A 1 75 ? 5.233 -7.103 0.998 1.00 97.81 75 THR A C 1
ATOM 571 O O . THR A 1 75 ? 6.454 -7.239 1.099 1.00 97.81 75 THR A O 1
ATOM 574 N N . GLY A 1 76 ? 4.489 -6.585 1.960 1.00 97.25 76 GLY A N 1
ATOM 575 C CA . GLY A 1 76 ? 5.018 -6.291 3.279 1.00 97.25 76 GLY A CA 1
ATOM 576 C C . GLY A 1 76 ? 3.908 -6.080 4.292 1.00 97.25 76 GLY A C 1
ATOM 577 O O . GLY A 1 76 ? 2.722 -6.147 3.971 1.00 97.25 76 GLY A O 1
ATOM 578 N N . SER A 1 77 ? 4.316 -5.843 5.531 1.00 97.12 77 SER A N 1
ATOM 579 C CA . SER A 1 77 ? 3.406 -5.525 6.619 1.00 97.12 77 SER A CA 1
ATOM 580 C C . SER A 1 77 ? 3.998 -4.452 7.525 1.00 97.12 77 SER A C 1
ATOM 582 O O . SER A 1 77 ? 5.217 -4.258 7.579 1.00 97.12 77 SER A O 1
ATOM 584 N N . LEU A 1 78 ? 3.124 -3.709 8.199 1.00 96.94 78 LEU A N 1
ATOM 585 C CA . LEU A 1 78 ? 3.491 -2.718 9.200 1.00 96.94 78 LEU A CA 1
ATOM 586 C C . LEU A 1 78 ? 2.482 -2.739 10.344 1.00 96.94 78 LEU A C 1
ATOM 588 O O . LEU A 1 78 ? 1.289 -2.531 10.143 1.00 96.94 78 LEU A O 1
ATOM 592 N N . GLU A 1 79 ? 2.975 -2.965 11.552 1.00 96.75 79 GLU A N 1
ATOM 593 C CA . GLU A 1 79 ? 2.178 -2.900 12.771 1.00 96.75 79 GLU A CA 1
ATOM 594 C C . GLU A 1 79 ? 2.089 -1.457 13.274 1.00 96.75 79 GLU A C 1
ATOM 596 O O . GLU A 1 79 ? 3.090 -0.736 13.310 1.00 96.75 79 GLU A O 1
ATOM 601 N N . PHE A 1 80 ? 0.899 -1.032 13.695 1.00 95.44 80 PHE A N 1
ATOM 602 C CA . PHE A 1 80 ? 0.702 0.266 14.332 1.00 95.44 80 PHE A CA 1
ATOM 603 C C . PHE A 1 80 ? -0.372 0.198 15.418 1.00 95.44 80 PHE A C 1
ATOM 605 O O . PHE A 1 80 ? -1.301 -0.606 15.366 1.00 95.44 80 PHE A O 1
ATOM 612 N N . GLN A 1 81 ? -0.254 1.084 16.402 1.00 95.25 81 GLN A N 1
ATOM 613 C CA . GLN A 1 81 ? -1.263 1.264 17.434 1.00 95.25 81 GLN A CA 1
ATOM 614 C C . GLN A 1 81 ? -2.036 2.554 17.162 1.00 95.25 81 GLN A C 1
ATOM 616 O O . GLN A 1 81 ? -1.422 3.591 16.916 1.00 95.25 81 GLN A O 1
ATOM 621 N N . SER A 1 82 ? -3.369 2.509 17.215 1.00 93.25 82 SER A N 1
ATOM 622 C CA . SER A 1 82 ? -4.185 3.710 17.016 1.00 93.25 82 SER A CA 1
ATOM 623 C C . SER A 1 82 ? -4.026 4.678 18.191 1.00 93.25 82 SER A C 1
ATOM 625 O O . SER A 1 82 ? -4.343 4.346 19.337 1.00 93.25 82 SER A O 1
ATOM 627 N N . LEU A 1 83 ? -3.557 5.893 17.905 1.00 90.06 83 LEU A N 1
ATOM 628 C CA . LEU A 1 83 ? -3.319 6.951 18.892 1.00 90.06 83 LEU A CA 1
ATOM 629 C C . LEU A 1 83 ? -4.429 8.010 18.920 1.00 90.06 83 LEU A C 1
ATOM 631 O O . LEU A 1 83 ? -4.413 8.897 19.773 1.00 90.06 83 LEU A O 1
ATOM 635 N N . GLY A 1 84 ? -5.402 7.943 18.011 1.00 86.25 84 GLY A N 1
ATOM 636 C CA . GLY A 1 84 ? -6.424 8.974 17.875 1.00 86.25 84 GLY A CA 1
ATOM 637 C C . GLY A 1 84 ? -7.408 8.712 16.733 1.00 86.25 84 GLY A C 1
ATOM 638 O O . GLY A 1 84 ? -7.451 7.608 16.197 1.00 86.25 84 GLY A O 1
ATOM 639 N N . PRO A 1 85 ? -8.211 9.725 16.355 1.00 86.44 85 PRO A N 1
ATOM 640 C CA . PRO A 1 85 ? -9.233 9.589 15.315 1.00 86.44 85 PRO A CA 1
ATOM 641 C C . PRO A 1 85 ? -8.655 9.410 13.903 1.00 86.44 85 PRO A C 1
ATOM 643 O O . PRO A 1 85 ? -9.368 8.936 13.022 1.00 86.44 85 PRO A O 1
ATOM 646 N N . SER A 1 86 ? -7.390 9.787 13.695 1.00 91.62 86 SER A N 1
ATOM 647 C CA . SER A 1 86 ? -6.625 9.571 12.466 1.00 91.62 86 SER A CA 1
ATOM 648 C C . SER A 1 86 ? -5.205 9.128 12.824 1.00 91.62 86 SER A C 1
ATOM 650 O O . SER A 1 86 ? -4.607 9.646 13.773 1.00 91.62 86 SER A O 1
ATOM 652 N N . ASN A 1 87 ? -4.683 8.163 12.072 1.00 94.75 87 ASN A N 1
ATOM 653 C CA . ASN A 1 87 ? -3.312 7.678 12.146 1.00 94.75 87 ASN A CA 1
ATOM 654 C C . ASN A 1 87 ? -2.716 7.717 10.742 1.00 94.75 87 ASN A C 1
ATOM 656 O O . ASN A 1 87 ? -3.324 7.203 9.808 1.00 94.75 87 ASN A O 1
ATOM 660 N N . GLN A 1 88 ? -1.527 8.297 10.599 1.00 95.38 88 GLN A N 1
ATOM 661 C CA . GLN A 1 88 ? -0.861 8.437 9.308 1.00 95.38 88 GLN A CA 1
ATOM 662 C C . GLN A 1 88 ? 0.548 7.857 9.368 1.00 95.38 88 GLN A C 1
ATOM 664 O O . GLN A 1 88 ? 1.287 8.096 10.326 1.00 95.38 88 GLN A O 1
ATOM 669 N N . PHE A 1 89 ? 0.931 7.115 8.336 1.00 95.75 89 PHE A N 1
ATOM 670 C CA . PHE A 1 89 ? 2.275 6.560 8.196 1.00 95.75 89 PHE A CA 1
ATOM 671 C C . PHE A 1 89 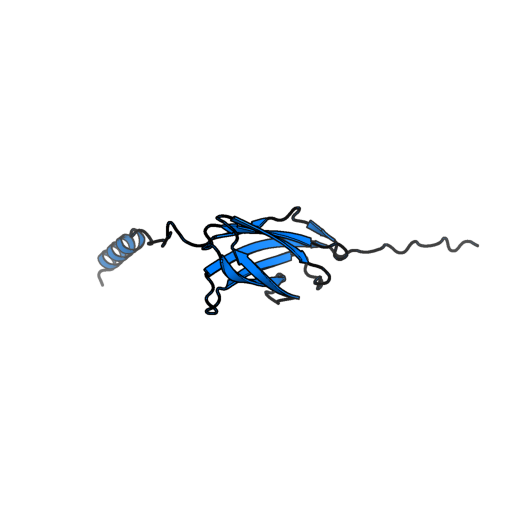? 2.671 6.443 6.724 1.00 95.75 89 PHE A C 1
ATOM 673 O O . PHE A 1 89 ? 1.828 6.418 5.828 1.00 95.75 89 PHE A O 1
ATOM 680 N N . SER A 1 90 ? 3.981 6.390 6.478 1.00 95.62 90 SER A N 1
ATOM 681 C CA . SER A 1 90 ? 4.545 6.308 5.132 1.00 95.62 90 SER A CA 1
ATOM 682 C C . SER A 1 90 ? 5.087 4.911 4.848 1.00 95.62 90 SER A C 1
ATOM 684 O O . SER A 1 90 ? 5.770 4.321 5.687 1.00 95.62 90 SER A O 1
ATOM 686 N N . LEU A 1 91 ? 4.805 4.403 3.651 1.00 96.38 91 LEU A N 1
ATOM 687 C CA . LEU A 1 91 ? 5.250 3.113 3.138 1.00 96.38 91 LEU A CA 1
ATOM 688 C C . LEU A 1 91 ? 6.193 3.344 1.944 1.00 96.38 91 LEU A C 1
ATOM 690 O O . LEU A 1 91 ? 5.731 3.529 0.815 1.00 96.38 91 LEU A O 1
ATOM 694 N N . PRO A 1 92 ? 7.520 3.374 2.169 1.00 96.00 92 PRO A N 1
ATOM 695 C CA . PRO A 1 92 ? 8.495 3.492 1.093 1.00 96.00 92 PRO A CA 1
ATOM 696 C C . PRO A 1 92 ? 8.726 2.132 0.426 1.00 96.00 92 PRO A C 1
ATOM 698 O O . PRO A 1 92 ? 9.309 1.230 1.028 1.00 96.00 92 PRO A O 1
ATOM 701 N N . ILE A 1 93 ? 8.329 1.993 -0.840 1.00 95.62 93 ILE A N 1
ATOM 702 C CA . ILE A 1 93 ? 8.485 0.747 -1.605 1.00 95.62 93 ILE A CA 1
ATOM 703 C C . ILE A 1 93 ? 9.450 0.931 -2.783 1.00 95.62 93 ILE A C 1
ATOM 705 O O . ILE A 1 93 ? 9.493 1.975 -3.435 1.00 95.62 93 ILE A O 1
ATOM 709 N N . LYS A 1 94 ? 10.266 -0.088 -3.059 1.00 95.38 94 LYS A N 1
ATOM 710 C CA . LYS A 1 94 ? 11.290 -0.072 -4.119 1.00 95.38 94 LYS A CA 1
ATOM 711 C C . LYS A 1 94 ? 11.679 -1.490 -4.528 1.00 95.38 94 LYS A C 1
ATOM 713 O O . LYS A 1 94 ? 11.347 -2.443 -3.833 1.00 95.38 94 LYS A O 1
ATOM 718 N N . HIS A 1 95 ? 12.431 -1.614 -5.622 1.00 93.62 95 HIS A N 1
ATOM 719 C CA . HIS A 1 95 ? 12.975 -2.890 -6.117 1.00 93.62 95 HIS A CA 1
ATOM 720 C C . HIS A 1 95 ? 11.915 -3.956 -6.463 1.00 93.62 95 HIS A C 1
ATOM 722 O O . HIS A 1 95 ? 12.162 -5.143 -6.288 1.00 93.62 95 HIS A O 1
ATOM 728 N N . PHE A 1 96 ? 10.759 -3.535 -6.982 1.00 94.75 96 PHE A N 1
ATOM 729 C CA . PHE A 1 96 ? 9.669 -4.431 -7.402 1.00 94.75 96 PHE A CA 1
ATOM 730 C C . PHE A 1 96 ? 9.359 -4.366 -8.907 1.00 94.75 96 PHE A C 1
ATOM 732 O O . PHE A 1 96 ? 8.393 -4.966 -9.366 1.00 94.75 96 PHE A O 1
ATOM 739 N N . PHE A 1 97 ? 10.157 -3.623 -9.682 1.00 95.94 97 PHE A N 1
ATOM 740 C CA . PHE A 1 97 ? 9.974 -3.518 -11.128 1.00 95.94 97 PHE A CA 1
ATOM 741 C C . PHE A 1 97 ? 10.257 -4.862 -11.813 1.00 95.94 97 PHE A C 1
ATOM 743 O O . PHE A 1 97 ? 11.381 -5.361 -11.748 1.00 95.94 97 PHE A O 1
ATOM 750 N N . ASP A 1 98 ? 9.258 -5.409 -12.506 1.00 95.38 98 ASP A N 1
ATOM 751 C CA . ASP A 1 98 ? 9.302 -6.722 -13.165 1.00 95.38 98 ASP A CA 1
ATOM 752 C C . ASP A 1 98 ? 9.176 -6.637 -14.700 1.00 95.38 98 ASP A C 1
ATOM 754 O O . ASP A 1 98 ? 8.936 -7.637 -15.373 1.00 95.38 98 ASP A O 1
ATOM 758 N N . SER A 1 99 ? 9.401 -5.451 -15.274 1.00 94.25 99 SER A N 1
ATOM 759 C CA . SER A 1 99 ? 9.138 -5.096 -16.683 1.00 94.25 99 SER A CA 1
ATOM 760 C C . SER A 1 99 ? 7.676 -4.786 -17.030 1.00 94.25 99 SER A C 1
ATOM 762 O O . SER A 1 99 ? 7.395 -4.457 -18.184 1.00 94.25 99 SER A O 1
ATOM 764 N N . SER A 1 100 ? 6.748 -4.809 -16.066 1.00 95.31 100 SER A N 1
ATOM 765 C CA . SER A 1 100 ? 5.440 -4.162 -16.227 1.00 95.31 100 SER A CA 1
ATOM 766 C C . SER A 1 100 ? 5.570 -2.638 -16.140 1.00 95.31 100 SER A C 1
ATOM 768 O O . SER A 1 100 ? 6.439 -2.125 -15.434 1.00 95.31 100 SER A O 1
ATOM 770 N N . ASN A 1 101 ? 4.678 -1.913 -16.824 1.00 95.81 101 ASN A N 1
ATOM 771 C CA . ASN A 1 101 ? 4.563 -0.454 -16.703 1.00 95.81 101 ASN A CA 1
ATOM 772 C C . ASN A 1 101 ? 3.433 -0.011 -15.766 1.00 95.81 101 ASN A C 1
ATOM 774 O O . ASN A 1 101 ? 3.445 1.132 -15.327 1.00 95.81 101 ASN A O 1
ATOM 778 N N . PHE A 1 102 ? 2.470 -0.888 -15.469 1.00 97.44 102 PHE A N 1
ATOM 779 C CA . PHE A 1 102 ? 1.311 -0.586 -14.627 1.00 97.44 102 PHE A CA 1
ATOM 780 C C . PHE A 1 102 ? 1.327 -1.479 -13.392 1.00 97.44 102 PHE A C 1
ATOM 782 O O . PHE A 1 102 ? 1.527 -2.695 -13.511 1.00 97.44 102 PHE A O 1
ATOM 789 N N . TYR A 1 103 ? 1.112 -0.859 -12.235 1.00 97.94 103 TYR A N 1
ATOM 790 C CA . TYR A 1 103 ? 1.100 -1.521 -10.939 1.00 97.94 103 TYR A CA 1
ATOM 791 C C . TYR A 1 103 ? -0.091 -1.051 -10.107 1.00 97.94 103 TYR A C 1
ATOM 793 O O . TYR A 1 103 ? -0.518 0.101 -10.210 1.00 97.94 103 TYR A O 1
ATOM 801 N N . PHE A 1 104 ? -0.586 -1.952 -9.265 1.00 98.12 104 PHE A N 1
ATOM 802 C CA . PHE A 1 104 ? -1.673 -1.724 -8.321 1.00 98.12 104 PHE A CA 1
ATOM 803 C C . PHE A 1 104 ? -1.140 -1.998 -6.922 1.00 98.12 104 PHE A C 1
ATOM 805 O O . PHE A 1 104 ? -0.661 -3.099 -6.643 1.00 98.12 104 PHE A O 1
ATOM 812 N N . PHE A 1 105 ? -1.176 -0.989 -6.063 1.00 98.25 105 PHE A N 1
ATOM 813 C CA . PHE A 1 105 ? -0.822 -1.109 -4.661 1.00 98.25 105 PHE A CA 1
ATOM 814 C C . PHE A 1 105 ? -2.094 -1.192 -3.835 1.00 98.25 105 PHE A C 1
ATOM 816 O O . PHE A 1 105 ? -2.930 -0.294 -3.892 1.00 98.25 105 PHE A O 1
ATOM 823 N N . SER A 1 106 ? -2.211 -2.268 -3.070 1.00 98.06 106 SER A N 1
ATOM 824 C CA . SER A 1 106 ? -3.347 -2.536 -2.197 1.00 98.06 106 SER A CA 1
ATOM 825 C C . SER A 1 106 ? -2.886 -2.593 -0.750 1.00 98.06 106 SER A C 1
ATOM 827 O O . SER A 1 106 ? -1.785 -3.072 -0.458 1.00 98.06 106 SER A O 1
ATOM 829 N N . ILE A 1 107 ? -3.749 -2.130 0.150 1.00 98.00 107 ILE A N 1
ATOM 830 C CA . ILE A 1 107 ? -3.589 -2.306 1.591 1.00 98.00 107 ILE A CA 1
ATOM 831 C C . ILE A 1 107 ? -4.796 -3.027 2.178 1.00 98.00 107 ILE A C 1
ATOM 833 O O . ILE A 1 107 ? -5.923 -2.899 1.701 1.00 98.00 107 ILE A O 1
ATOM 837 N N . SER A 1 108 ? -4.555 -3.752 3.259 1.00 97.69 108 SER A N 1
ATOM 838 C CA . SER A 1 108 ? -5.564 -4.321 4.141 1.00 97.69 108 SER A CA 1
ATOM 839 C C . SER A 1 108 ? -5.166 -4.015 5.577 1.00 97.69 108 SER A C 1
ATOM 841 O O . SER A 1 108 ? -4.068 -4.351 6.014 1.00 97.69 108 SER A O 1
ATOM 843 N N . ILE A 1 109 ? -6.050 -3.345 6.306 1.00 97.31 109 ILE A N 1
ATOM 844 C CA . ILE A 1 109 ? -5.901 -3.121 7.740 1.00 97.31 109 ILE A CA 1
ATOM 845 C C . ILE A 1 109 ? -6.559 -4.296 8.447 1.00 97.31 109 ILE A C 1
ATOM 847 O O . ILE A 1 109 ? -7.746 -4.555 8.250 1.00 97.31 109 ILE A O 1
ATOM 851 N N . VAL A 1 110 ? -5.779 -4.988 9.262 1.00 96.75 110 VAL A N 1
ATOM 852 C CA . VAL A 1 110 ? -6.160 -6.188 9.998 1.00 96.75 110 VAL A CA 1
ATOM 853 C C . VAL A 1 110 ? -6.123 -5.871 11.489 1.00 96.75 110 VAL A C 1
ATOM 855 O O . VAL A 1 110 ? -5.198 -5.210 11.965 1.00 96.75 110 VAL A O 1
ATOM 858 N N . ASP A 1 111 ? -7.148 -6.281 12.228 1.00 94.38 111 ASP A N 1
ATOM 859 C CA . ASP A 1 111 ? -7.176 -6.145 13.685 1.00 94.38 111 ASP A CA 1
ATOM 860 C C . ASP A 1 111 ? -6.459 -7.305 14.399 1.00 94.38 111 ASP A C 1
ATOM 862 O O . ASP A 1 111 ? -5.968 -8.250 13.788 1.00 94.38 111 ASP A O 1
ATOM 866 N N . SER A 1 112 ? -6.409 -7.262 15.731 1.00 91.81 112 SER A N 1
ATOM 867 C CA . SER A 1 112 ? -5.779 -8.311 16.544 1.00 91.81 112 SER A CA 1
ATOM 868 C C . SER A 1 112 ? -6.483 -9.677 16.494 1.00 91.81 112 SER A C 1
ATOM 870 O O . SER A 1 112 ? -6.040 -10.612 17.158 1.00 91.81 112 SER A O 1
ATOM 872 N N . THR A 1 113 ? -7.631 -9.774 15.820 1.00 94.25 113 THR A N 1
ATOM 873 C CA . THR A 1 113 ? -8.403 -11.008 15.627 1.00 94.25 113 THR A CA 1
ATOM 874 C C . THR A 1 113 ? -8.272 -11.560 14.207 1.00 94.25 113 THR A C 1
ATOM 876 O O . THR A 1 113 ? -9.019 -12.466 13.841 1.00 94.25 113 THR A O 1
ATOM 879 N N . ASP A 1 114 ? -7.321 -11.034 13.429 1.00 92.25 114 ASP A N 1
ATOM 880 C CA . ASP A 1 114 ? -7.070 -11.372 12.026 1.00 92.25 114 ASP A CA 1
ATOM 881 C C . ASP A 1 114 ? -8.253 -11.052 11.092 1.00 92.25 114 ASP A C 1
ATOM 883 O O . ASP A 1 114 ? -8.436 -11.670 10.040 1.00 92.25 114 ASP A O 1
ATOM 887 N N . VAL A 1 115 ? -9.076 -10.062 11.458 1.00 94.44 115 VAL A N 1
ATOM 888 C CA . VAL A 1 115 ? -10.189 -9.592 10.627 1.00 94.44 115 VAL A CA 1
ATOM 889 C C . VAL A 1 115 ? -9.773 -8.350 9.847 1.00 94.44 115 VAL A C 1
ATOM 891 O O . VAL A 1 115 ? -9.272 -7.380 10.414 1.00 94.44 115 VAL A O 1
ATOM 894 N N . ILE A 1 116 ? -10.033 -8.358 8.536 1.00 95.12 116 ILE A N 1
ATOM 895 C CA . ILE A 1 116 ? -9.852 -7.184 7.677 1.00 95.12 116 ILE A CA 1
ATOM 896 C C . ILE A 1 116 ? -10.939 -6.158 8.011 1.00 95.12 116 ILE A C 1
ATOM 898 O O . ILE A 1 116 ? -12.129 -6.410 7.809 1.00 95.12 116 ILE A O 1
ATOM 902 N N . VAL A 1 117 ? -10.524 -4.992 8.501 1.00 95.00 117 VAL A N 1
ATOM 903 C CA . VAL A 1 117 ? -11.420 -3.904 8.924 1.00 95.00 117 VAL A CA 1
ATOM 904 C C . VAL A 1 117 ? -11.501 -2.759 7.918 1.00 95.00 117 VAL A C 1
ATOM 906 O O . VAL A 1 117 ? -12.491 -2.030 7.912 1.00 95.00 117 VAL A O 1
ATOM 909 N N . ALA A 1 118 ? -10.484 -2.598 7.069 1.00 95.12 118 ALA A N 1
ATOM 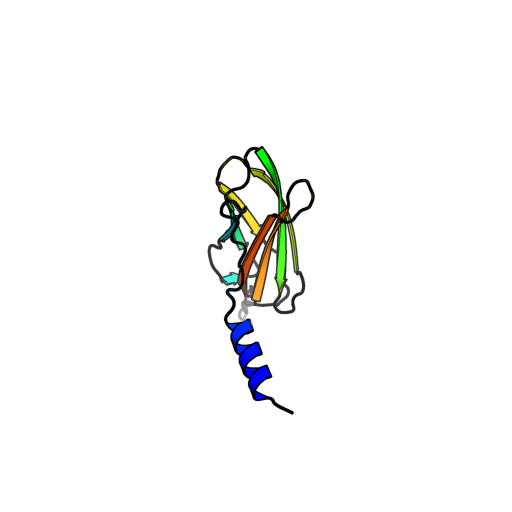910 C CA . ALA A 1 118 ? -10.457 -1.606 6.000 1.00 95.12 118 ALA A CA 1
ATOM 911 C C . ALA A 1 118 ? -9.509 -2.046 4.880 1.00 95.12 118 ALA A C 1
ATOM 913 O O . ALA A 1 118 ? -8.532 -2.752 5.126 1.00 95.12 118 ALA A O 1
ATOM 914 N N . THR A 1 119 ? -9.781 -1.599 3.660 1.00 96.81 119 THR A N 1
ATOM 915 C CA . THR A 1 119 ? -8.951 -1.847 2.478 1.00 96.81 119 THR A CA 1
ATOM 916 C C . THR A 1 119 ? -8.957 -0.615 1.598 1.00 96.81 119 THR A C 1
ATOM 918 O O . THR A 1 119 ? -9.973 0.078 1.545 1.00 96.81 119 THR A O 1
ATOM 921 N N . ASP A 1 120 ? -7.880 -0.402 0.859 1.00 97.62 120 ASP A N 1
ATOM 922 C CA . ASP A 1 120 ? -7.8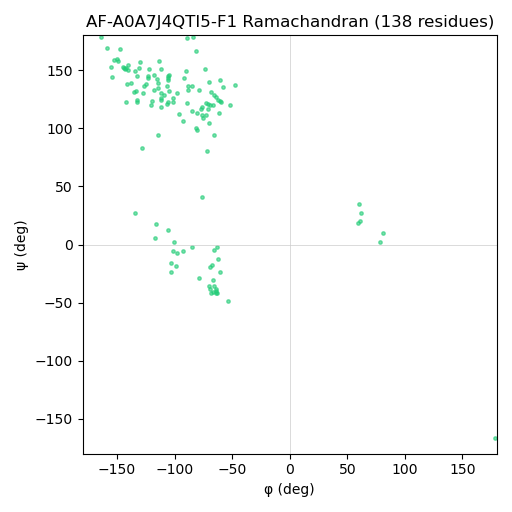41 0.593 -0.207 1.00 97.62 120 ASP A CA 1
ATOM 923 C C . ASP A 1 120 ? -6.862 0.155 -1.303 1.00 97.62 120 ASP A C 1
ATOM 925 O O . ASP A 1 120 ? -5.996 -0.697 -1.070 1.00 97.62 120 ASP A O 1
ATOM 929 N N . GLU A 1 121 ? -7.012 0.715 -2.500 1.00 97.50 121 GLU A N 1
ATOM 930 C CA . GLU A 1 121 ? -6.163 0.418 -3.651 1.00 97.50 121 GLU A CA 1
ATOM 931 C C . GLU A 1 121 ? -5.877 1.674 -4.478 1.00 97.50 121 GLU A C 1
ATOM 933 O O . GLU A 1 121 ? -6.767 2.466 -4.785 1.00 97.50 121 GLU A O 1
ATOM 938 N N . ILE A 1 122 ? -4.626 1.813 -4.920 1.00 97.38 122 ILE A N 1
ATOM 939 C CA . ILE A 1 122 ? -4.210 2.847 -5.864 1.00 97.38 122 ILE A CA 1
ATOM 940 C C . ILE A 1 122 ? -3.356 2.256 -6.982 1.00 97.38 122 ILE A C 1
ATOM 942 O O . ILE A 1 122 ? -2.538 1.361 -6.772 1.00 97.38 122 ILE A O 1
ATOM 946 N N . SER A 1 123 ? -3.501 2.796 -8.189 1.00 97.62 123 SER A N 1
ATOM 947 C CA . SER A 1 123 ? -2.680 2.420 -9.340 1.00 97.62 123 SER A CA 1
ATOM 948 C C . SER A 1 123 ? -1.648 3.492 -9.671 1.00 97.62 123 SER A C 1
ATOM 950 O O . SER A 1 123 ? -1.947 4.684 -9.595 1.00 97.62 123 SER A O 1
ATOM 952 N N . PHE A 1 124 ? -0.469 3.084 -10.128 1.00 97.19 124 PHE A N 1
ATOM 953 C CA . PHE A 1 124 ? 0.560 3.987 -10.644 1.00 97.19 124 PHE A CA 1
ATOM 954 C C . PHE A 1 124 ? 1.365 3.322 -11.766 1.00 97.19 124 PHE A C 1
ATOM 956 O O . PHE A 1 124 ? 1.278 2.115 -12.010 1.00 97.19 124 PHE A O 1
ATOM 963 N N . MET A 1 125 ? 2.153 4.132 -12.468 1.00 96.94 125 MET A N 1
ATOM 964 C CA . MET A 1 125 ? 3.039 3.694 -13.536 1.00 96.94 125 MET A CA 1
ATOM 965 C C . MET A 1 125 ? 4.493 3.677 -13.086 1.00 96.94 125 MET A C 1
ATOM 967 O O . MET A 1 125 ? 4.937 4.544 -12.328 1.00 96.94 125 MET A O 1
ATOM 971 N N . MET A 1 126 ? 5.255 2.716 -13.605 1.00 96.19 126 MET A N 1
ATOM 972 C CA . MET A 1 126 ? 6.699 2.679 -13.420 1.00 96.19 126 MET A CA 1
ATOM 973 C C . MET A 1 126 ? 7.423 2.364 -14.723 1.00 96.19 126 MET A C 1
ATOM 975 O O . MET A 1 126 ? 7.099 1.408 -15.417 1.00 96.19 126 MET A O 1
ATOM 979 N N . PHE A 1 127 ? 8.431 3.170 -15.030 1.00 94.56 127 PHE A N 1
ATOM 980 C CA . PHE A 1 127 ? 9.227 3.087 -16.242 1.00 94.56 127 PHE A CA 1
ATOM 981 C C . PHE A 1 127 ? 10.604 2.516 -15.933 1.00 94.56 127 PHE A C 1
ATOM 983 O O . PHE A 1 127 ? 11.217 2.826 -14.910 1.00 94.56 127 PHE A O 1
ATOM 990 N N . GLN A 1 128 ? 11.126 1.707 -16.848 1.00 93.12 128 GLN A N 1
ATOM 991 C CA . GLN A 1 128 ? 12.485 1.201 -16.733 1.00 93.12 128 GLN A CA 1
ATOM 992 C C . GLN A 1 128 ? 13.491 2.357 -16.770 1.00 93.12 128 GLN A C 1
ATOM 994 O O . GLN A 1 128 ? 13.549 3.116 -17.737 1.00 93.12 128 GLN A O 1
ATOM 999 N N . ASN A 1 129 ? 14.340 2.458 -15.751 1.00 89.88 129 ASN A N 1
ATOM 1000 C CA . ASN A 1 129 ? 15.477 3.365 -15.791 1.00 89.88 129 ASN A CA 1
ATOM 1001 C C . ASN A 1 129 ? 16.569 2.784 -16.703 1.00 89.88 129 ASN A C 1
ATOM 1003 O O . ASN A 1 129 ? 17.242 1.817 -16.342 1.00 89.88 129 ASN A O 1
ATOM 1007 N N . THR A 1 130 ? 16.771 3.382 -17.876 1.00 83.06 130 THR A N 1
ATOM 1008 C CA . THR A 1 130 ? 17.850 3.012 -18.803 1.00 83.06 130 THR A CA 1
ATOM 1009 C C . THR A 1 130 ? 18.953 4.065 -18.790 1.00 83.06 130 THR A C 1
ATOM 1011 O O . THR A 1 130 ? 18.706 5.222 -19.124 1.00 83.06 130 THR A O 1
ATOM 1014 N N . MET A 1 131 ? 20.190 3.671 -18.476 1.00 73.06 131 MET A N 1
ATOM 1015 C CA . MET A 1 131 ? 21.358 4.515 -18.747 1.00 73.06 131 MET A CA 1
ATOM 1016 C C . MET A 1 131 ? 21.797 4.282 -20.195 1.00 73.06 131 MET A C 1
ATOM 1018 O O . MET A 1 131 ? 22.198 3.173 -20.543 1.00 73.06 131 MET A O 1
ATOM 1022 N N . MET A 1 132 ? 21.707 5.304 -21.051 1.00 66.12 132 MET A N 1
ATOM 1023 C CA . MET A 1 132 ? 22.220 5.199 -22.419 1.00 66.12 132 MET A CA 1
ATOM 1024 C C . MET A 1 132 ? 23.746 5.015 -22.391 1.00 66.12 132 MET A C 1
ATOM 1026 O O . MET A 1 132 ? 24.434 5.844 -21.783 1.00 66.12 132 MET A O 1
ATOM 1030 N N . PRO A 1 133 ? 24.300 3.984 -23.059 1.00 62.72 133 PRO A N 1
ATOM 1031 C CA . PRO A 1 133 ? 25.741 3.858 -23.199 1.00 62.72 133 PRO A CA 1
ATOM 1032 C C . PRO A 1 133 ? 26.286 5.074 -23.951 1.00 62.72 133 PRO A C 1
ATOM 1034 O O . PRO A 1 133 ? 25.860 5.379 -25.064 1.00 62.72 133 PRO A O 1
ATOM 1037 N N . GLN A 1 134 ? 27.233 5.781 -23.337 1.00 70.62 134 GLN A N 1
ATOM 1038 C CA . GLN A 1 134 ? 27.979 6.837 -24.011 1.00 70.62 134 GLN A CA 1
ATOM 1039 C C . GLN A 1 134 ? 28.947 6.160 -24.987 1.00 70.62 134 GLN A C 1
ATOM 1041 O O . GLN A 1 134 ? 29.876 5.471 -24.566 1.00 70.62 134 GLN A O 1
ATOM 1046 N N . ILE A 1 135 ? 28.723 6.318 -26.292 1.00 68.94 135 ILE A N 1
ATOM 1047 C CA . ILE A 1 135 ? 29.692 5.884 -27.300 1.00 68.94 135 ILE A CA 1
ATOM 1048 C C . ILE A 1 135 ? 30.890 6.833 -27.189 1.00 68.94 135 ILE A C 1
ATOM 1050 O O . ILE A 1 135 ? 30.811 7.986 -27.606 1.00 68.94 135 ILE A O 1
ATOM 1054 N N . SER A 1 136 ? 31.992 6.371 -26.594 1.00 67.19 136 SER A N 1
ATOM 1055 C CA . SER A 1 136 ? 33.270 7.081 -26.691 1.00 67.19 136 SER A CA 1
ATOM 1056 C C . SER A 1 136 ? 33.719 7.042 -28.151 1.00 67.19 136 SER A C 1
ATOM 1058 O O . SER A 1 136 ? 33.714 5.972 -28.762 1.00 67.19 136 SER A O 1
ATOM 1060 N N . ASN A 1 137 ? 34.060 8.198 -28.725 1.00 68.19 137 ASN A N 1
ATOM 1061 C CA . ASN A 1 137 ? 34.519 8.296 -30.109 1.00 68.19 137 ASN A CA 1
ATOM 1062 C C . ASN A 1 137 ? 35.663 7.298 -30.359 1.00 68.19 137 ASN A C 1
ATOM 1064 O O . ASN A 1 137 ? 36.715 7.388 -29.732 1.00 68.19 137 ASN A O 1
ATOM 1068 N N . LEU A 1 138 ? 35.471 6.370 -31.302 1.00 63.84 138 LEU A N 1
ATOM 1069 C CA . LEU A 1 138 ? 36.486 5.410 -31.763 1.00 63.84 138 LEU A CA 1
ATOM 1070 C C . LEU A 1 138 ? 37.523 6.070 -32.697 1.00 63.84 138 LEU A C 1
ATOM 1072 O O . LEU A 1 138 ? 37.898 5.507 -33.721 1.00 63.84 138 LEU A O 1
ATOM 1076 N N . LEU A 1 139 ? 37.962 7.285 -32.370 1.00 58.41 139 LEU A N 1
ATOM 1077 C CA . LEU A 1 139 ? 38.997 8.017 -33.098 1.00 58.41 139 LEU A CA 1
ATOM 1078 C C . LEU A 1 139 ? 40.053 8.476 -32.089 1.00 58.41 139 LEU A C 1
ATOM 1080 O O . LEU A 1 139 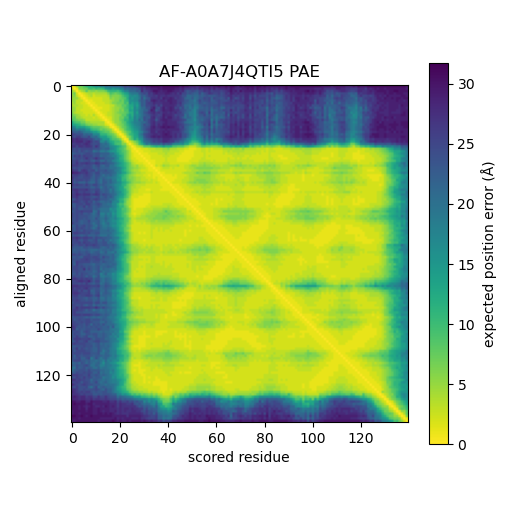? 39.998 9.600 -31.590 1.00 58.41 139 LEU A O 1
ATOM 1084 N N . ALA A 1 140 ? 40.972 7.568 -31.773 1.00 54.69 140 ALA A N 1
ATOM 1085 C CA . ALA A 1 140 ? 42.252 7.850 -31.132 1.00 54.69 140 ALA A CA 1
ATOM 1086 C C . ALA A 1 140 ? 43.369 7.340 -32.045 1.00 54.69 140 ALA A C 1
ATOM 1088 O O . ALA A 1 140 ? 43.166 6.261 -32.652 1.00 54.69 140 ALA A O 1
#

Radius of gyration: 23.01 Å; Cα contacts (8 Å, |Δi|>4): 253; chains: 1; bounding box: 89×30×55 Å